Protein AF-A0A7K3ZZS7-F1 (afdb_monomer_lite)

Foldseek 3Di:
DVVCLVVVLVVVVVVLPWDWDWDAFPVRDIDTDTDDPDPVSVVVSVVVSLVVCVVVVCNVVDAWDWDWDDDPFIKIWIQGSVVRATFIWTDDPPRDTDVVVRVVVCVVCVVPGGHDPDCVPVDHDPRPPD

Secondary structure (DSSP, 8-state):
-HHHHHHHHHHHHHHH--EEEEEE-TT--EEEEEE-S-HHHHHHHHHHHHHHHHHTT-GGG--EEEEEEESSSEEEEEEETTTTEEEEE-EETTTEE-HHHHHHHHHHHTTTS-B---GGG-----S---

Sequence (130 aa):
VRREIEELLGMSMKETGTEYRLQKDEYNYLWVVLSDPDLDDLVNAIQMVAQILTEQGFGIQILAAVFRFRGEAVIYWIYNFKQGAYYPFVPQSGRQRDTAREFRLKALLQKEMPLEKDESRWYPMWGMPL

pLDDT: mean 90.47, std 6.85, range [56.97, 97.94]

Structure (mmCIF, N/CA/C/O backbone):
data_AF-A0A7K3ZZS7-F1
#
_entry.id   AF-A0A7K3ZZS7-F1
#
loop_
_atom_site.group_PDB
_atom_site.id
_atom_site.type_symbol
_atom_site.label_atom_id
_atom_site.label_alt_id
_atom_site.label_comp_id
_atom_site.label_asym_id
_atom_site.label_entity_id
_atom_site.label_seq_id
_atom_site.pdbx_PDB_ins_code
_atom_site.Cartn_x
_atom_site.Cartn_y
_atom_site.Cartn_z
_atom_site.occupancy
_atom_site.B_iso_or_equiv
_atom_site.auth_seq_id
_atom_site.auth_comp_id
_atom_site.auth_asym_id
_atom_site.auth_atom_id
_atom_site.pdbx_PDB_model_num
ATOM 1 N N . VAL A 1 1 ? -6.878 2.421 24.006 1.00 56.97 1 VAL A N 1
ATOM 2 C CA . VAL A 1 1 ? -6.148 2.584 22.728 1.00 56.97 1 VAL A CA 1
ATOM 3 C C . VAL A 1 1 ? -6.573 1.599 21.639 1.00 56.97 1 VAL A C 1
ATOM 5 O O . VAL A 1 1 ? -7.352 1.986 20.788 1.00 56.97 1 VAL A O 1
ATOM 8 N N . ARG A 1 2 ? -6.131 0.324 21.633 1.00 64.75 2 ARG A N 1
ATOM 9 C CA . ARG A 1 2 ? -6.440 -0.613 20.522 1.00 64.75 2 ARG A CA 1
ATOM 10 C C . ARG A 1 2 ? -7.943 -0.763 20.258 1.00 64.75 2 ARG A C 1
ATOM 12 O O . ARG A 1 2 ? -8.378 -0.586 19.134 1.00 64.75 2 ARG A O 1
ATOM 19 N N . ARG A 1 3 ? -8.719 -1.052 21.303 1.00 72.69 3 ARG A N 1
ATOM 20 C CA . ARG A 1 3 ? -10.170 -1.245 21.203 1.00 72.69 3 ARG A CA 1
ATOM 21 C C . ARG A 1 3 ? -10.907 0.018 20.733 1.00 72.69 3 ARG A C 1
ATOM 23 O O . ARG A 1 3 ? -11.849 -0.100 19.970 1.00 72.69 3 ARG A O 1
ATOM 30 N N . GLU A 1 4 ? -10.427 1.200 21.117 1.00 73.62 4 GLU A N 1
ATOM 31 C CA . GLU A 1 4 ? -11.002 2.486 20.691 1.00 73.62 4 GLU A CA 1
ATOM 32 C C . GLU A 1 4 ? -10.796 2.721 19.192 1.00 73.62 4 GLU A C 1
ATOM 34 O O . GLU A 1 4 ? -11.727 3.142 18.520 1.00 73.62 4 GLU A O 1
ATOM 39 N N . ILE A 1 5 ? -9.614 2.395 18.649 1.00 77.06 5 ILE A N 1
ATOM 40 C CA . ILE A 1 5 ? -9.360 2.482 17.201 1.00 77.06 5 ILE A CA 1
ATOM 41 C C . ILE A 1 5 ? -10.257 1.496 16.447 1.00 77.06 5 ILE A C 1
ATOM 43 O O . ILE A 1 5 ? -10.866 1.864 15.449 1.00 77.06 5 ILE A O 1
ATOM 47 N N . GLU A 1 6 ? -10.357 0.249 16.918 1.00 78.56 6 GLU A N 1
ATOM 48 C CA . GLU A 1 6 ? -11.192 -0.775 16.276 1.00 78.56 6 GLU A CA 1
ATOM 49 C C . GLU A 1 6 ? -12.687 -0.386 16.298 1.00 78.56 6 GLU A C 1
ATOM 51 O O . GLU A 1 6 ? -13.374 -0.539 15.288 1.00 78.56 6 GLU A O 1
ATOM 56 N N . GLU A 1 7 ? -13.184 0.159 17.415 1.00 80.50 7 GLU A N 1
ATOM 57 C CA . GLU A 1 7 ? -14.567 0.637 17.562 1.00 80.50 7 GLU A CA 1
ATOM 58 C C . GLU A 1 7 ? -14.841 1.875 16.697 1.00 80.50 7 GLU A C 1
ATOM 60 O O . GLU A 1 7 ? -15.839 1.912 15.978 1.00 80.50 7 GLU A O 1
ATOM 65 N N . LEU A 1 8 ? -13.933 2.853 16.698 1.00 80.44 8 LEU A N 1
ATOM 66 C CA . LEU A 1 8 ? -14.086 4.095 15.943 1.00 80.44 8 LEU A CA 1
ATOM 67 C C . LEU A 1 8 ? -14.030 3.854 14.428 1.00 80.44 8 LEU A C 1
ATOM 69 O O . LEU A 1 8 ? -14.881 4.353 13.685 1.00 80.44 8 LEU A O 1
ATOM 73 N N . LEU A 1 9 ? -13.078 3.038 13.965 1.00 81.56 9 LEU A N 1
ATOM 74 C CA . LEU A 1 9 ? -13.027 2.614 12.565 1.00 81.56 9 LEU A CA 1
ATOM 75 C C . LEU A 1 9 ? -14.269 1.800 12.201 1.00 81.56 9 LEU A C 1
ATOM 77 O O . LEU A 1 9 ? -14.832 1.990 11.130 1.00 81.56 9 LEU A O 1
ATOM 81 N N . GLY A 1 10 ? -14.737 0.932 13.101 1.00 79.69 10 GLY A N 1
ATOM 82 C CA . GLY A 1 10 ? -15.915 0.115 12.841 1.00 79.69 10 GLY A CA 1
ATOM 83 C C . GLY A 1 10 ? -17.224 0.893 12.739 1.00 79.69 10 GLY A C 1
ATOM 84 O O . GLY A 1 10 ? -18.119 0.475 12.007 1.00 79.69 10 GLY A O 1
ATOM 85 N N . MET A 1 11 ? -17.348 2.024 13.436 1.00 78.31 11 MET A N 1
ATOM 86 C CA . MET A 1 11 ? -18.471 2.945 13.244 1.00 78.31 11 MET A CA 1
ATOM 87 C C . MET A 1 11 ? -18.364 3.666 11.898 1.00 78.31 11 MET A C 1
ATOM 89 O O . MET A 1 11 ? -19.323 3.658 11.135 1.00 78.31 11 MET A O 1
ATOM 93 N N . SER A 1 12 ? -17.184 4.201 11.584 1.00 77.44 12 SER A N 1
ATOM 94 C CA . SER A 1 12 ? -16.957 5.023 10.386 1.00 77.44 12 SER A CA 1
ATOM 95 C C . SER A 1 12 ? -17.103 4.221 9.085 1.00 77.44 12 SER A C 1
ATOM 97 O O . SER A 1 12 ? -17.749 4.661 8.142 1.00 77.44 12 SER A O 1
ATOM 99 N N . MET A 1 13 ? -16.579 2.992 9.045 1.00 79.62 13 MET A N 1
ATOM 100 C CA . MET A 1 13 ? -16.632 2.139 7.849 1.00 79.62 13 MET A CA 1
ATOM 101 C C . MET A 1 13 ? -18.034 1.590 7.547 1.00 79.62 13 MET A C 1
ATOM 103 O O . MET A 1 13 ? -18.320 1.220 6.414 1.00 79.62 13 MET A O 1
ATOM 107 N N . LYS A 1 14 ? -18.943 1.541 8.532 1.00 76.44 14 LYS A N 1
ATOM 108 C CA . LYS A 1 14 ? -20.343 1.156 8.270 1.00 76.44 14 LYS A CA 1
ATOM 109 C C . LYS A 1 14 ? -21.086 2.187 7.426 1.00 76.44 14 LYS A C 1
ATOM 111 O O . LYS A 1 14 ? -22.072 1.831 6.788 1.00 76.44 14 LYS A O 1
ATOM 116 N N . GLU A 1 15 ? -20.637 3.437 7.439 1.00 73.50 15 GLU A N 1
ATOM 117 C CA . GLU A 1 15 ? -21.270 4.529 6.703 1.00 73.50 15 GLU A CA 1
ATOM 118 C C . GLU A 1 15 ? -20.806 4.587 5.242 1.00 73.50 15 GLU A C 1
ATOM 120 O O . GLU A 1 15 ? -21.544 5.087 4.398 1.00 73.50 15 GLU A O 1
ATOM 125 N N . THR A 1 16 ? -19.628 4.035 4.921 1.00 74.94 16 THR A N 1
ATOM 126 C CA . THR A 1 16 ? -19.066 4.073 3.560 1.00 74.94 16 THR A CA 1
ATOM 127 C C . THR A 1 16 ? -19.590 2.966 2.647 1.00 74.94 16 THR A C 1
ATOM 129 O O . THR A 1 16 ? -19.427 3.058 1.440 1.00 74.94 16 THR A O 1
ATOM 132 N N . GLY A 1 17 ? -20.195 1.905 3.191 1.00 81.50 17 GLY A N 1
ATOM 133 C CA . GLY A 1 17 ? -20.644 0.741 2.410 1.00 81.50 17 GLY A CA 1
ATOM 134 C C . GLY A 1 17 ? -19.522 -0.216 1.979 1.00 81.50 17 GLY A C 1
ATOM 135 O O . GLY A 1 17 ? -19.810 -1.348 1.596 1.00 81.50 17 GLY A O 1
ATOM 136 N N . THR A 1 18 ? -18.262 0.191 2.126 1.00 89.31 18 THR A N 1
ATOM 137 C CA . THR A 1 18 ? -17.072 -0.623 1.861 1.00 89.31 18 THR A CA 1
ATOM 138 C C . THR A 1 18 ? -16.880 -1.703 2.921 1.00 89.31 18 THR A C 1
ATOM 140 O O . THR A 1 18 ? -16.870 -1.434 4.128 1.00 89.31 18 THR A O 1
ATOM 143 N N . GLU A 1 19 ? -16.651 -2.943 2.487 1.00 91.12 19 GLU A N 1
ATOM 144 C CA . GLU A 1 19 ? -16.340 -4.029 3.412 1.00 91.12 19 GLU A CA 1
ATOM 145 C C . GLU A 1 19 ? -14.962 -3.819 4.042 1.00 91.12 19 GLU A C 1
ATOM 147 O O . GLU A 1 19 ? -13.989 -3.467 3.371 1.00 91.12 19 GLU A O 1
ATOM 152 N N . TYR A 1 20 ? -14.853 -4.091 5.343 1.00 91.69 20 TYR A N 1
ATOM 153 C CA . TYR A 1 20 ? -13.588 -3.970 6.054 1.00 91.69 20 TYR A CA 1
ATOM 154 C C . TYR A 1 20 ? -13.339 -5.135 7.004 1.00 91.69 20 TYR A C 1
ATOM 156 O O . TYR A 1 20 ? -14.252 -5.750 7.561 1.00 91.69 20 TYR A O 1
ATOM 164 N N . ARG A 1 21 ? -12.057 -5.414 7.233 1.00 91.12 21 ARG A N 1
ATOM 165 C CA . ARG A 1 21 ? -11.597 -6.317 8.286 1.00 91.12 21 ARG A CA 1
ATOM 166 C C . ARG A 1 21 ? -10.310 -5.805 8.911 1.00 91.12 21 ARG A C 1
ATOM 168 O O . ARG A 1 21 ? -9.486 -5.173 8.257 1.00 91.12 21 ARG A O 1
ATOM 175 N N . LEU A 1 22 ? -10.130 -6.132 10.184 1.00 90.62 22 LEU A N 1
ATOM 176 C CA . LEU A 1 22 ? -8.926 -5.806 10.935 1.00 90.62 22 LEU A CA 1
ATOM 177 C C . LEU A 1 22 ? -8.091 -7.068 11.112 1.00 90.62 22 LEU A C 1
ATOM 179 O O . LEU A 1 22 ? -8.594 -8.096 11.566 1.00 90.62 22 LEU A O 1
ATOM 183 N N . GLN A 1 23 ? -6.817 -6.999 10.741 1.00 90.69 23 GLN A N 1
ATOM 184 C CA . GLN A 1 23 ? -5.911 -8.141 10.812 1.00 90.69 23 GLN A CA 1
ATO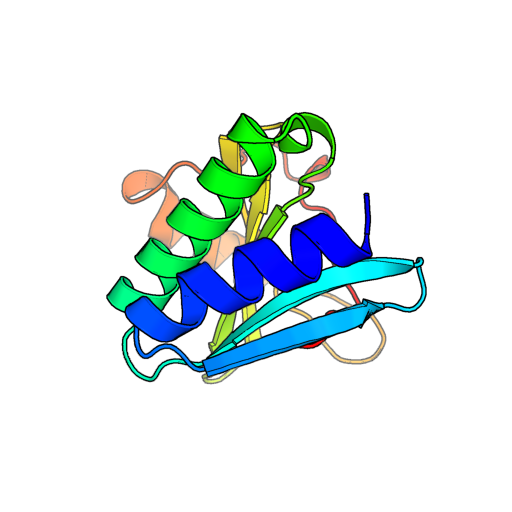M 185 C C . GLN A 1 23 ? -4.524 -7.705 11.263 1.00 90.69 23 GLN A C 1
ATOM 187 O O . GLN A 1 23 ? -4.051 -6.639 10.894 1.00 90.69 23 GLN A O 1
ATOM 192 N N . LYS A 1 24 ? -3.860 -8.543 12.060 1.00 90.19 24 LYS A N 1
ATOM 193 C CA . LYS A 1 24 ? -2.441 -8.366 12.363 1.00 90.19 24 LYS A CA 1
ATOM 194 C C . LYS A 1 24 ? -1.582 -9.218 11.445 1.00 90.19 24 LYS A C 1
ATOM 196 O O . LYS A 1 24 ? -1.974 -10.338 11.116 1.00 90.19 24 LYS A O 1
ATOM 201 N N . ASP A 1 25 ? -0.427 -8.692 11.069 1.00 90.38 25 ASP A N 1
ATOM 202 C CA . ASP A 1 25 ? 0.606 -9.467 10.386 1.00 90.38 25 ASP A CA 1
ATOM 203 C C . ASP A 1 25 ? 1.565 -10.158 11.372 1.00 90.38 25 ASP A C 1
ATOM 205 O O . ASP A 1 25 ? 1.427 -10.061 12.597 1.00 90.38 25 ASP A O 1
ATOM 209 N N . GLU A 1 26 ? 2.554 -10.864 10.820 1.00 88.69 26 GLU A N 1
ATOM 210 C CA . GLU A 1 26 ? 3.610 -11.556 11.569 1.00 88.69 26 GLU A CA 1
ATOM 211 C C . GLU A 1 26 ? 4.499 -10.614 12.405 1.00 88.69 26 GLU A C 1
ATOM 213 O O . GLU A 1 26 ? 5.157 -11.056 13.347 1.00 88.69 26 GLU A O 1
ATOM 218 N N . TYR A 1 27 ? 4.475 -9.310 12.114 1.00 87.94 27 TYR A N 1
ATOM 219 C CA . TYR A 1 27 ? 5.237 -8.266 12.798 1.00 87.94 27 TYR A CA 1
ATOM 220 C C . TYR A 1 27 ? 4.384 -7.448 13.786 1.00 87.94 27 TYR A C 1
ATOM 222 O O . TYR A 1 27 ? 4.868 -6.470 14.353 1.00 87.94 27 TYR A O 1
ATOM 230 N N . ASN A 1 28 ? 3.140 -7.870 14.052 1.00 87.00 28 ASN A N 1
ATOM 231 C CA . ASN A 1 28 ? 2.161 -7.196 14.914 1.00 87.00 28 ASN A CA 1
ATOM 232 C C . ASN A 1 28 ? 1.664 -5.825 14.423 1.00 87.00 28 ASN A C 1
ATOM 234 O O . ASN A 1 28 ? 1.003 -5.123 15.201 1.00 87.00 28 ASN A O 1
ATOM 238 N N . TYR A 1 29 ? 1.887 -5.459 13.159 1.00 88.12 29 TYR A N 1
ATOM 239 C CA . TYR A 1 29 ? 1.222 -4.289 12.587 1.00 88.12 29 TYR A CA 1
ATOM 240 C C . TYR A 1 29 ? -0.263 -4.573 12.395 1.00 88.12 29 TYR A C 1
ATOM 242 O O . TYR A 1 29 ? -0.654 -5.670 11.997 1.00 88.12 29 TYR A O 1
ATOM 250 N N . LEU A 1 30 ? -1.098 -3.581 12.708 1.00 89.38 30 LEU A N 1
ATOM 251 C CA . LEU A 1 30 ? -2.534 -3.645 12.470 1.00 89.38 30 LEU A CA 1
ATOM 252 C C . LEU A 1 30 ? -2.835 -3.157 11.054 1.00 89.38 30 LEU A C 1
ATOM 254 O O . LEU A 1 30 ? -2.514 -2.025 10.702 1.00 89.38 30 LEU A O 1
ATOM 258 N N . TRP A 1 31 ? -3.497 -4.005 10.282 1.00 92.50 31 TRP A N 1
ATOM 259 C CA . TRP A 1 31 ? -3.970 -3.726 8.938 1.00 92.50 31 TRP A CA 1
ATOM 260 C C . TRP A 1 31 ? -5.475 -3.500 8.959 1.00 92.50 31 TRP A C 1
ATOM 262 O O . TRP A 1 31 ? -6.230 -4.332 9.472 1.00 92.50 31 TRP A O 1
ATOM 272 N N . VAL A 1 32 ? -5.894 -2.386 8.364 1.00 92.69 32 VAL A N 1
ATOM 273 C CA . VAL A 1 32 ? -7.281 -2.139 7.973 1.00 92.69 32 VAL A CA 1
ATOM 274 C C . VAL A 1 32 ? -7.394 -2.565 6.515 1.00 92.69 32 VAL A C 1
ATOM 276 O O . VAL A 1 32 ? -6.897 -1.882 5.624 1.00 92.69 32 VAL A O 1
ATOM 279 N N . VAL A 1 33 ? -7.959 -3.746 6.282 1.00 93.94 33 VAL A N 1
ATOM 280 C CA . VAL A 1 33 ? -8.095 -4.318 4.941 1.00 93.94 33 VAL A CA 1
ATOM 281 C C . VAL A 1 33 ? -9.482 -3.987 4.425 1.00 93.94 33 VAL A C 1
ATOM 283 O O . VAL A 1 33 ? -10.470 -4.380 5.045 1.00 93.94 33 VAL A O 1
ATOM 286 N N . LEU A 1 34 ? -9.528 -3.265 3.309 1.00 93.50 34 LEU A N 1
ATOM 287 C CA . LEU A 1 34 ? -10.749 -2.786 2.673 1.00 93.50 34 LEU A CA 1
ATOM 288 C C . LEU A 1 34 ? -11.018 -3.558 1.382 1.00 93.50 34 LEU A C 1
ATOM 290 O O . LEU A 1 34 ? -10.079 -3.924 0.671 1.00 93.50 34 LEU A O 1
ATOM 294 N N . SER A 1 35 ? -12.290 -3.808 1.092 1.00 93.19 35 SER A N 1
ATOM 295 C CA . SER A 1 35 ? -12.739 -4.487 -0.118 1.00 93.19 35 SER A CA 1
ATOM 296 C C . SER A 1 35 ? -13.964 -3.779 -0.679 1.00 93.19 35 SER A C 1
ATOM 298 O O . SER A 1 35 ? -15.004 -3.717 -0.030 1.00 93.19 35 SER A O 1
ATOM 300 N N . ASP A 1 36 ? -13.823 -3.280 -1.899 1.00 93.06 36 ASP A N 1
ATOM 301 C CA . ASP A 1 36 ? -14.866 -2.608 -2.660 1.00 93.06 36 ASP A CA 1
ATOM 302 C C . ASP A 1 36 ? -14.623 -2.879 -4.155 1.00 93.06 36 ASP A C 1
ATOM 304 O O . ASP A 1 36 ? -13.454 -2.946 -4.567 1.00 93.06 36 ASP A O 1
ATOM 308 N N . PRO A 1 37 ? -15.665 -3.099 -4.976 1.00 91.75 37 PRO A N 1
ATOM 309 C CA . PRO A 1 37 ? -15.514 -3.109 -6.428 1.00 91.75 37 PRO A CA 1
ATOM 310 C C . PRO A 1 37 ? -15.104 -1.748 -7.011 1.00 91.75 37 PRO A C 1
ATOM 312 O O . PRO A 1 37 ? -14.505 -1.742 -8.091 1.00 91.75 37 PRO A O 1
ATOM 315 N N . ASP A 1 38 ? -15.413 -0.631 -6.344 1.00 92.81 38 ASP A N 1
ATOM 316 C CA . ASP A 1 38 ? -15.073 0.712 -6.812 1.00 92.81 38 ASP A CA 1
ATOM 317 C C . ASP A 1 38 ? -13.732 1.192 -6.222 1.00 92.81 38 ASP A C 1
ATOM 319 O O . ASP A 1 38 ? -13.492 1.178 -5.012 1.00 92.81 38 ASP A O 1
ATOM 323 N N . LEU A 1 39 ? -12.814 1.610 -7.099 1.00 91.25 39 LEU A N 1
ATOM 324 C CA . LEU A 1 39 ? -11.506 2.112 -6.684 1.00 91.25 39 LEU A CA 1
ATOM 325 C C . LEU A 1 39 ? -11.619 3.464 -5.975 1.00 91.25 39 LEU A C 1
ATOM 327 O O . LEU A 1 39 ? -10.856 3.708 -5.038 1.00 91.25 39 LEU A O 1
ATOM 331 N N . ASP A 1 40 ? -12.531 4.329 -6.412 1.00 92.31 40 ASP A N 1
ATOM 332 C CA . ASP A 1 40 ? -12.699 5.657 -5.832 1.00 92.31 40 ASP A CA 1
ATOM 333 C C . ASP A 1 40 ? -13.205 5.535 -4.389 1.00 92.31 40 ASP A C 1
ATOM 335 O O . ASP A 1 40 ? -12.688 6.211 -3.495 1.00 92.31 40 ASP A O 1
ATOM 339 N N . ASP A 1 41 ? -14.111 4.590 -4.125 1.00 92.38 41 ASP A N 1
ATOM 340 C CA . ASP A 1 41 ? -14.573 4.282 -2.769 1.00 92.38 41 ASP A CA 1
ATOM 341 C C . ASP A 1 41 ? -13.439 3.732 -1.891 1.00 92.38 41 ASP A C 1
ATOM 343 O O . ASP A 1 41 ? -13.263 4.189 -0.757 1.00 92.38 41 ASP A O 1
ATOM 347 N N . LEU A 1 42 ? -12.575 2.850 -2.417 1.00 93.06 42 LEU A N 1
ATOM 348 C CA . LEU A 1 42 ? -11.381 2.388 -1.690 1.00 93.06 42 LEU A CA 1
ATOM 349 C C . LEU A 1 42 ? -10.415 3.529 -1.355 1.00 93.06 42 LEU A C 1
ATOM 351 O O . LEU A 1 42 ? -9.891 3.585 -0.239 1.00 93.06 42 LEU A O 1
ATOM 355 N N . VAL A 1 43 ? -10.149 4.426 -2.308 1.00 92.81 43 VAL A N 1
ATOM 356 C CA . VAL A 1 43 ? -9.257 5.578 -2.107 1.00 92.81 43 VAL A CA 1
ATOM 357 C C . VAL A 1 43 ? -9.834 6.511 -1.042 1.00 92.81 43 VAL A C 1
ATOM 359 O O . VAL A 1 43 ? -9.117 6.893 -0.112 1.00 92.81 43 VAL A O 1
ATOM 362 N N . ASN A 1 44 ? -11.128 6.821 -1.130 1.00 91.94 44 ASN A N 1
ATOM 363 C CA . ASN A 1 44 ? -11.828 7.663 -0.163 1.00 91.94 44 ASN A CA 1
ATOM 364 C C . ASN A 1 44 ? -11.829 7.039 1.236 1.00 91.94 44 ASN A C 1
ATOM 366 O O . ASN A 1 44 ? -11.515 7.717 2.218 1.00 91.94 44 ASN A O 1
ATOM 370 N N . ALA A 1 45 ? -12.110 5.740 1.338 1.00 92.19 45 ALA A N 1
ATOM 371 C CA . ALA A 1 45 ? -12.115 5.031 2.607 1.00 92.19 45 ALA A CA 1
ATOM 372 C C . ALA A 1 45 ? -10.714 4.974 3.242 1.00 92.19 45 ALA A C 1
ATOM 374 O O . ALA A 1 45 ? -10.569 5.240 4.434 1.00 92.19 45 ALA A O 1
ATOM 375 N N . ILE A 1 46 ? -9.657 4.717 2.462 1.00 93.00 46 ILE A N 1
ATOM 376 C CA . ILE A 1 46 ? -8.269 4.772 2.955 1.00 93.00 46 ILE A CA 1
ATOM 377 C C . ILE A 1 46 ? -7.926 6.169 3.476 1.00 93.00 46 ILE A C 1
ATOM 379 O O . ILE A 1 46 ? -7.345 6.291 4.558 1.00 93.00 46 ILE A O 1
ATOM 383 N N . GLN A 1 47 ? -8.286 7.219 2.732 1.00 91.81 47 GLN A N 1
ATOM 384 C CA . GLN A 1 47 ? -8.030 8.599 3.138 1.00 91.81 47 GLN A CA 1
ATOM 385 C C . GLN A 1 47 ? -8.767 8.946 4.439 1.00 91.81 47 GLN A C 1
ATOM 387 O O . GLN A 1 47 ? -8.167 9.531 5.342 1.00 91.81 47 GLN A O 1
ATOM 392 N N . MET A 1 48 ? -10.031 8.535 4.567 1.00 91.31 48 MET A N 1
ATOM 393 C CA . MET A 1 48 ? -10.828 8.712 5.782 1.00 91.31 48 MET A CA 1
ATOM 394 C C . MET A 1 48 ? -10.190 8.000 6.980 1.00 91.31 48 MET A C 1
ATOM 396 O O . MET A 1 48 ? -9.983 8.617 8.024 1.00 91.31 48 MET A O 1
ATOM 400 N N . VAL A 1 49 ? -9.820 6.724 6.828 1.00 91.25 49 VAL A N 1
ATOM 401 C CA . VAL A 1 49 ? -9.149 5.941 7.878 1.00 91.25 49 VAL A CA 1
ATOM 402 C C . VAL A 1 49 ? -7.841 6.614 8.3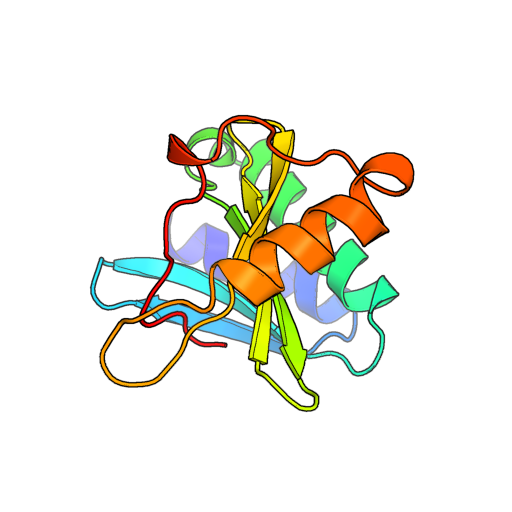03 1.00 91.25 49 VAL A C 1
ATOM 404 O O . VAL A 1 49 ? -7.574 6.755 9.498 1.00 91.25 49 VAL A O 1
ATOM 407 N N . ALA A 1 50 ? -7.031 7.069 7.346 1.00 91.56 50 ALA A N 1
ATOM 408 C CA . ALA A 1 50 ? -5.778 7.758 7.631 1.00 91.56 50 ALA A CA 1
ATOM 409 C C . ALA A 1 50 ? -5.992 9.090 8.369 1.00 91.56 50 ALA A C 1
ATOM 411 O O . ALA A 1 50 ? -5.258 9.394 9.315 1.00 91.56 50 ALA A O 1
ATOM 412 N N . GLN A 1 51 ? -7.003 9.868 7.974 1.00 90.94 51 GLN A N 1
ATOM 413 C CA . GLN A 1 51 ? -7.367 11.119 8.636 1.00 90.94 51 GLN A CA 1
ATOM 414 C C . GLN A 1 51 ? -7.814 10.873 10.077 1.00 90.94 51 GLN A C 1
ATOM 416 O O . GLN A 1 51 ? -7.257 11.467 10.996 1.00 90.94 51 GLN A O 1
ATOM 421 N N . ILE A 1 52 ? -8.736 9.934 10.278 1.00 89.19 52 ILE A N 1
ATOM 422 C CA . ILE A 1 52 ? -9.211 9.502 11.593 1.00 89.19 52 ILE A CA 1
ATOM 423 C C . ILE A 1 52 ? -8.041 9.122 12.505 1.00 89.19 52 ILE A C 1
ATOM 425 O O . ILE A 1 52 ? -7.920 9.614 13.627 1.00 89.19 52 ILE A O 1
ATOM 429 N N . LEU A 1 53 ? -7.148 8.253 12.026 1.00 88.81 53 LEU A N 1
ATOM 430 C CA . LEU A 1 53 ? -5.993 7.812 12.805 1.00 88.81 53 LEU A CA 1
ATOM 431 C C . LEU A 1 53 ? -5.082 8.994 13.147 1.00 88.81 53 LEU A C 1
ATOM 433 O O . LEU A 1 53 ? -4.552 9.067 14.255 1.00 88.81 53 LEU A O 1
ATOM 437 N N . THR A 1 54 ? -4.925 9.939 12.224 1.00 90.00 54 THR A N 1
ATOM 438 C CA . THR A 1 54 ? -4.137 11.154 12.441 1.00 90.00 54 THR A CA 1
ATOM 439 C C . THR A 1 54 ? -4.757 12.055 13.506 1.00 90.00 54 THR A C 1
ATOM 441 O O . THR A 1 54 ? -4.051 12.460 14.428 1.00 90.00 54 THR A O 1
ATOM 444 N N . GLU A 1 55 ? -6.064 12.310 13.434 1.00 89.56 55 GLU A N 1
ATOM 445 C CA . GLU A 1 55 ? -6.819 13.119 14.401 1.00 89.56 55 GLU A CA 1
ATOM 446 C C . GLU A 1 55 ? -6.790 12.517 15.812 1.00 89.56 55 GLU A C 1
ATOM 448 O O . GLU A 1 55 ? -6.722 13.245 16.800 1.00 89.56 55 GLU A O 1
ATOM 453 N N . GLN A 1 56 ? -6.748 11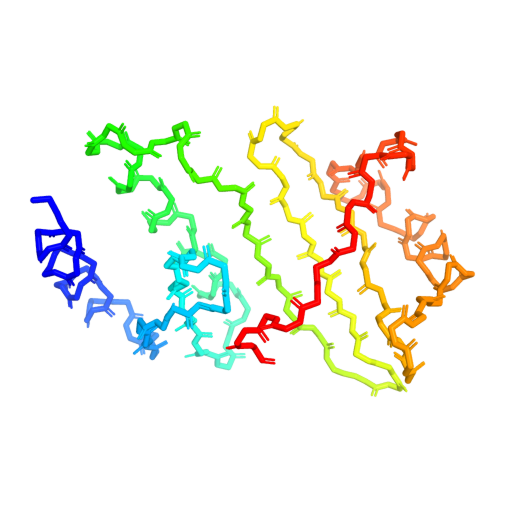.187 15.915 1.00 88.06 56 GLN A N 1
ATOM 454 C CA . GLN A 1 56 ? -6.599 10.467 17.183 1.00 88.06 56 GLN A CA 1
ATOM 455 C C . GLN A 1 56 ? -5.139 10.385 17.682 1.00 88.06 56 GLN A C 1
ATOM 457 O O . GLN A 1 56 ? -4.858 9.730 18.685 1.00 88.06 56 GLN A O 1
ATOM 462 N N . GLY A 1 57 ? -4.188 11.037 17.002 1.00 88.25 57 GLY A N 1
ATOM 463 C CA . GLY A 1 57 ? -2.779 11.103 17.407 1.00 88.25 57 GLY A CA 1
ATOM 464 C C . GLY A 1 57 ? -1.905 9.936 16.927 1.00 88.25 57 GLY A C 1
ATOM 465 O O . GLY A 1 57 ? -0.738 9.843 17.310 1.00 88.25 57 GLY A O 1
ATOM 466 N N . PHE A 1 58 ? -2.421 9.062 16.059 1.00 86.31 58 PHE A N 1
ATOM 467 C CA . PHE A 1 58 ? -1.690 7.923 15.486 1.00 86.31 58 PHE A CA 1
ATOM 468 C C . PHE A 1 58 ? -1.023 8.230 14.144 1.00 86.31 58 PHE A C 1
ATOM 470 O O . PHE A 1 58 ? -0.389 7.340 13.586 1.00 86.31 58 PHE A O 1
ATOM 477 N N . GLY A 1 59 ? -1.097 9.463 13.632 1.00 83.38 59 GLY A N 1
ATOM 478 C CA . GLY A 1 59 ? -0.583 9.819 12.298 1.00 83.38 59 GLY A CA 1
ATOM 479 C C . GLY A 1 59 ? 0.875 9.401 12.056 1.00 83.38 59 GLY A C 1
ATOM 480 O O . GLY A 1 59 ? 1.201 8.846 11.013 1.00 83.38 59 GLY A O 1
ATOM 481 N N . ILE A 1 60 ? 1.746 9.554 13.061 1.00 85.06 60 ILE A N 1
ATOM 482 C CA . ILE A 1 60 ? 3.164 9.149 12.979 1.00 85.06 60 ILE A CA 1
ATOM 483 C C . ILE A 1 60 ? 3.383 7.624 12.952 1.00 85.06 60 ILE A C 1
ATOM 485 O O . ILE A 1 60 ? 4.477 7.165 12.620 1.00 85.06 60 ILE A O 1
ATOM 489 N N . GLN A 1 61 ? 2.374 6.847 13.355 1.00 86.75 61 GLN A N 1
ATOM 490 C CA . GLN A 1 61 ? 2.401 5.383 13.419 1.00 86.75 61 GLN A CA 1
ATOM 491 C C . GLN A 1 61 ? 1.840 4.750 12.140 1.00 86.75 61 GLN A C 1
ATOM 493 O O . GLN A 1 61 ? 2.031 3.553 11.923 1.00 86.75 61 GLN A O 1
ATOM 498 N N . ILE A 1 62 ? 1.187 5.538 11.280 1.00 91.19 62 ILE A N 1
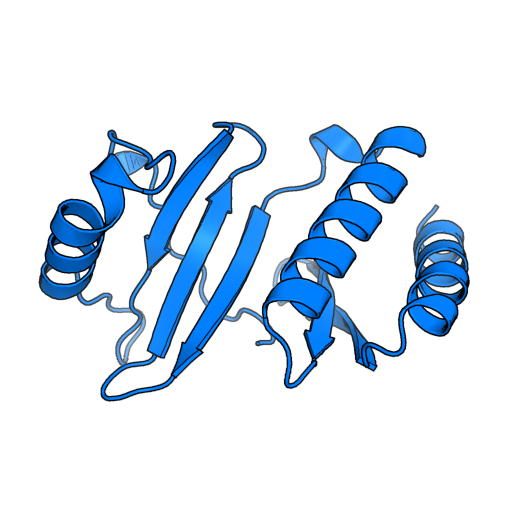ATOM 499 C CA . ILE A 1 62 ? 0.726 5.078 9.972 1.00 91.19 62 ILE A CA 1
ATOM 500 C C . ILE A 1 62 ? 1.954 4.905 9.078 1.00 91.19 62 ILE A C 1
ATOM 502 O O . ILE A 1 62 ? 2.671 5.858 8.775 1.00 91.19 62 ILE A O 1
ATOM 506 N N . LEU A 1 63 ? 2.221 3.665 8.675 1.00 91.75 63 LEU A N 1
ATOM 507 C CA . LEU A 1 63 ? 3.378 3.357 7.838 1.00 91.75 63 LEU A CA 1
ATOM 508 C C . LEU A 1 63 ? 3.090 3.607 6.362 1.00 91.75 63 LEU A C 1
ATOM 510 O O . LEU A 1 63 ? 3.835 4.322 5.689 1.00 91.75 63 LEU A O 1
ATOM 514 N N . ALA A 1 64 ? 2.023 2.989 5.863 1.00 94.94 64 ALA A N 1
ATOM 515 C CA . ALA A 1 64 ? 1.705 2.987 4.451 1.00 94.94 64 ALA A CA 1
ATOM 516 C C . ALA A 1 64 ? 0.219 2.732 4.194 1.00 94.94 64 ALA A C 1
ATOM 518 O O . ALA A 1 64 ? -0.462 2.114 5.010 1.00 94.94 64 ALA A O 1
ATOM 519 N N . ALA A 1 65 ? -0.241 3.161 3.021 1.00 95.94 65 ALA A N 1
ATOM 520 C CA . ALA A 1 65 ? -1.444 2.639 2.386 1.00 95.94 65 ALA A CA 1
ATOM 521 C C . ALA A 1 65 ? -1.034 1.793 1.178 1.00 95.94 65 ALA A C 1
ATOM 523 O O . ALA A 1 65 ? -0.067 2.123 0.488 1.00 95.94 65 ALA A O 1
ATOM 524 N N . VAL A 1 66 ? -1.740 0.690 0.935 1.00 96.88 66 VAL A N 1
ATOM 525 C CA . VAL A 1 66 ? -1.372 -0.278 -0.102 1.00 96.88 66 VAL A CA 1
ATOM 526 C C . VAL A 1 66 ? -2.578 -0.590 -0.974 1.00 96.88 66 VAL A C 1
ATOM 528 O O . VAL A 1 66 ? -3.596 -1.067 -0.484 1.00 96.88 66 VAL A O 1
ATOM 531 N N . PHE A 1 67 ? -2.421 -0.388 -2.278 1.00 95.75 67 PHE A N 1
ATOM 532 C CA . PHE A 1 67 ? -3.431 -0.682 -3.289 1.00 95.75 67 PHE A CA 1
ATOM 533 C C . PHE A 1 67 ? -2.983 -1.884 -4.114 1.00 95.75 67 PHE A C 1
ATOM 535 O O . PHE A 1 67 ? -1.915 -1.846 -4.730 1.00 95.75 67 PHE A O 1
ATOM 542 N N . ARG A 1 68 ? -3.777 -2.961 -4.129 1.00 95.94 68 ARG A N 1
ATOM 543 C CA . ARG A 1 68 ? -3.458 -4.171 -4.897 1.00 95.94 68 ARG A CA 1
ATOM 544 C C . ARG A 1 68 ? -4.221 -4.204 -6.215 1.00 95.94 68 ARG A C 1
ATOM 546 O O . ARG A 1 68 ? -5.443 -4.280 -6.224 1.00 95.94 68 ARG A O 1
ATOM 553 N N . PHE A 1 69 ? -3.480 -4.326 -7.305 1.00 94.25 69 PHE A N 1
ATOM 554 C CA . PHE A 1 69 ? -3.997 -4.581 -8.643 1.00 94.25 69 PHE A CA 1
ATOM 555 C C . PHE A 1 69 ? -3.634 -6.002 -9.080 1.00 94.25 69 PHE A C 1
ATOM 557 O O . PHE A 1 69 ? -2.541 -6.502 -8.800 1.00 94.25 69 PHE A O 1
ATOM 564 N N . ARG A 1 70 ? -4.565 -6.670 -9.764 1.00 91.31 70 ARG A N 1
ATOM 565 C CA . ARG A 1 70 ? -4.369 -8.012 -10.327 1.00 91.31 70 ARG A CA 1
ATOM 566 C C . ARG A 1 70 ? -4.546 -7.957 -11.843 1.00 91.31 70 ARG A C 1
ATOM 568 O O . ARG A 1 70 ? -5.516 -7.389 -12.328 1.00 91.31 70 ARG A O 1
ATOM 575 N N . GLY A 1 71 ? -3.622 -8.576 -12.567 1.00 90.56 71 GLY A N 1
ATOM 576 C CA . GLY A 1 71 ? -3.668 -8.762 -14.017 1.00 90.56 71 GLY A CA 1
ATOM 577 C C . GLY A 1 71 ? -2.737 -9.905 -14.406 1.00 90.56 71 GLY A C 1
ATOM 578 O O . GLY A 1 71 ? -2.728 -10.939 -13.743 1.00 90.56 71 GLY A O 1
ATOM 579 N N . GLU A 1 72 ? -1.882 -9.699 -15.410 1.00 90.81 72 GLU A N 1
ATOM 580 C CA . GLU A 1 72 ? -0.790 -10.639 -15.733 1.00 90.81 72 GLU A CA 1
ATOM 581 C C . GLU A 1 72 ? 0.191 -10.853 -14.566 1.00 90.81 72 GLU A C 1
ATOM 583 O O . GLU A 1 72 ? 0.863 -11.879 -14.485 1.00 90.81 72 GLU A O 1
ATOM 588 N N . ALA A 1 73 ? 0.287 -9.872 -13.667 1.00 92.81 73 ALA A N 1
ATOM 589 C CA . ALA A 1 73 ? 1.039 -9.939 -12.423 1.00 92.81 73 ALA A CA 1
ATOM 590 C C . ALA A 1 73 ? 0.242 -9.266 -11.297 1.00 92.81 73 ALA A C 1
ATOM 592 O O . ALA A 1 73 ? -0.649 -8.449 -11.552 1.00 92.81 73 ALA A O 1
ATOM 593 N N . VAL A 1 74 ? 0.578 -9.590 -10.047 1.00 95.25 74 VAL A N 1
ATOM 594 C CA . VAL A 1 74 ? 0.096 -8.836 -8.884 1.00 95.25 74 VAL A CA 1
ATOM 595 C C . VAL A 1 74 ? 0.986 -7.612 -8.710 1.00 95.25 74 VAL A C 1
ATOM 597 O O . VAL A 1 74 ? 2.206 -7.738 -8.621 1.00 95.25 74 VAL A O 1
ATOM 600 N N . ILE A 1 75 ? 0.375 -6.434 -8.671 1.00 96.94 75 ILE A N 1
ATOM 601 C CA . ILE A 1 75 ? 1.063 -5.154 -8.513 1.00 96.94 75 ILE A CA 1
ATOM 602 C C . ILE A 1 75 ? 0.525 -4.492 -7.253 1.00 96.94 75 ILE A C 1
ATOM 604 O O . ILE A 1 75 ? -0.687 -4.396 -7.065 1.00 96.94 75 ILE A O 1
ATOM 608 N N . TYR A 1 76 ? 1.426 -4.006 -6.413 1.00 97.44 76 TYR A N 1
ATOM 609 C CA . TYR A 1 76 ? 1.087 -3.179 -5.270 1.00 97.44 76 TYR A CA 1
ATOM 610 C C . TYR A 1 76 ? 1.580 -1.759 -5.511 1.00 97.44 76 TYR A C 1
ATOM 612 O O . TYR A 1 76 ? 2.755 -1.549 -5.811 1.00 97.44 76 TYR A O 1
ATOM 620 N N . TRP A 1 77 ? 0.690 -0.787 -5.356 1.00 97.00 77 TRP A N 1
ATOM 621 C CA . TRP A 1 77 ? 1.064 0.613 -5.210 1.00 97.00 77 TRP A CA 1
ATOM 622 C C . TRP A 1 77 ? 1.073 0.956 -3.736 1.00 97.00 77 TRP A C 1
ATOM 624 O O . TRP A 1 77 ? 0.055 0.839 -3.056 1.00 97.00 77 TRP A O 1
ATOM 634 N N . ILE A 1 78 ? 2.244 1.338 -3.241 1.00 97.31 78 ILE A N 1
ATOM 635 C CA . ILE A 1 78 ? 2.456 1.613 -1.829 1.00 97.31 78 ILE A CA 1
ATOM 636 C C . ILE A 1 78 ? 2.656 3.109 -1.663 1.00 97.31 78 ILE A C 1
ATOM 638 O O . ILE A 1 78 ? 3.634 3.657 -2.166 1.00 97.31 78 ILE A O 1
ATOM 642 N N . TYR A 1 79 ? 1.759 3.750 -0.925 1.00 96.50 79 TYR A N 1
ATOM 643 C CA . TYR A 1 79 ? 1.921 5.122 -0.472 1.00 96.50 79 TYR A CA 1
ATOM 644 C C . TYR A 1 79 ? 2.650 5.146 0.867 1.00 96.50 79 TYR A C 1
ATOM 646 O O . TYR A 1 79 ? 2.173 4.562 1.839 1.00 96.50 79 TYR A O 1
ATOM 654 N N . ASN A 1 80 ? 3.792 5.826 0.939 1.00 94.75 80 ASN A N 1
ATOM 655 C CA . ASN A 1 80 ? 4.539 6.002 2.180 1.00 94.75 80 ASN A CA 1
ATOM 656 C C . ASN A 1 80 ? 4.173 7.340 2.833 1.00 94.75 80 ASN A C 1
ATOM 658 O O . ASN A 1 80 ? 4.525 8.396 2.307 1.00 94.75 80 ASN A O 1
ATOM 662 N N . PHE A 1 81 ? 3.545 7.305 4.012 1.00 92.06 81 PHE A N 1
ATOM 663 C CA . PHE A 1 81 ? 3.111 8.522 4.710 1.00 92.06 81 PHE A CA 1
ATOM 664 C C . PHE A 1 81 ? 4.272 9.419 5.158 1.00 92.06 81 PHE A C 1
ATOM 666 O O . PHE A 1 81 ? 4.106 10.633 5.229 1.00 92.06 81 PHE A O 1
ATOM 673 N N . LYS A 1 82 ? 5.463 8.860 5.418 1.00 90.19 82 LYS A N 1
ATOM 674 C CA . LYS A 1 82 ? 6.642 9.656 5.803 1.00 90.19 82 LYS A CA 1
ATOM 675 C C . LYS A 1 82 ? 7.243 10.423 4.630 1.00 90.19 82 LYS A C 1
ATOM 677 O O . LYS A 1 82 ? 7.772 11.507 4.841 1.00 90.19 82 LYS A O 1
ATOM 682 N N . GLN A 1 83 ? 7.209 9.848 3.427 1.00 92.06 83 GLN A N 1
ATOM 683 C CA . GLN A 1 83 ? 7.768 10.480 2.223 1.00 92.06 83 GLN A CA 1
ATOM 684 C C . GLN A 1 83 ? 6.721 11.236 1.399 1.00 92.06 83 GLN A C 1
ATOM 686 O O . GLN A 1 83 ? 7.088 12.035 0.543 1.00 92.06 83 GLN A O 1
ATOM 691 N N . GLY A 1 84 ? 5.429 10.989 1.636 1.00 93.69 84 GLY A N 1
ATOM 692 C CA . GLY A 1 84 ? 4.342 11.585 0.861 1.00 93.69 84 GLY A CA 1
ATOM 693 C C . GLY A 1 84 ? 4.355 11.162 -0.610 1.00 93.69 84 GLY A C 1
ATOM 694 O O . GLY A 1 84 ? 3.989 11.946 -1.482 1.00 93.6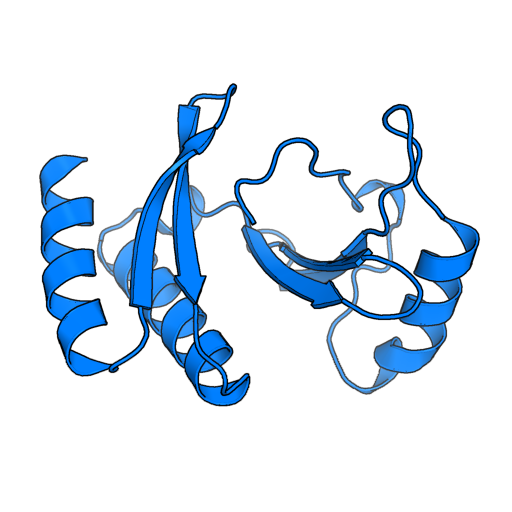9 84 GLY A O 1
ATOM 695 N N . ALA A 1 85 ? 4.833 9.950 -0.901 1.00 96.50 85 ALA A N 1
ATOM 696 C CA . ALA A 1 85 ? 5.050 9.474 -2.262 1.00 96.50 85 ALA A CA 1
ATOM 697 C C . ALA A 1 85 ? 4.721 7.985 -2.418 1.00 96.50 85 ALA A C 1
ATOM 699 O O . ALA A 1 85 ? 4.802 7.200 -1.467 1.00 96.50 85 ALA A O 1
ATOM 700 N N . TYR A 1 86 ? 4.372 7.611 -3.647 1.00 97.19 86 TYR A N 1
ATOM 701 C CA . TYR A 1 86 ? 4.069 6.246 -4.052 1.00 97.19 86 TYR A CA 1
ATOM 702 C C . TYR A 1 86 ? 5.301 5.531 -4.605 1.00 97.19 86 TYR A C 1
ATOM 704 O O . TYR A 1 86 ? 6.164 6.137 -5.240 1.00 97.19 86 TYR A O 1
ATOM 712 N N . TYR A 1 87 ? 5.345 4.214 -4.459 1.00 97.62 87 TYR A N 1
ATOM 713 C CA . TYR A 1 87 ? 6.241 3.362 -5.233 1.00 97.62 87 TYR A CA 1
ATOM 714 C C . TYR A 1 87 ? 5.561 2.042 -5.609 1.00 97.62 87 TYR A C 1
ATOM 716 O O . TYR A 1 87 ? 4.705 1.553 -4.862 1.00 97.62 87 TYR A O 1
ATOM 724 N N . PRO A 1 88 ? 5.914 1.462 -6.769 1.00 97.56 88 PRO A N 1
ATOM 725 C CA . PRO A 1 88 ? 5.411 0.161 -7.163 1.00 97.56 88 PRO A CA 1
ATOM 726 C C . PRO A 1 88 ? 6.203 -0.952 -6.473 1.00 97.56 88 PRO A C 1
ATOM 728 O O . PRO A 1 88 ? 7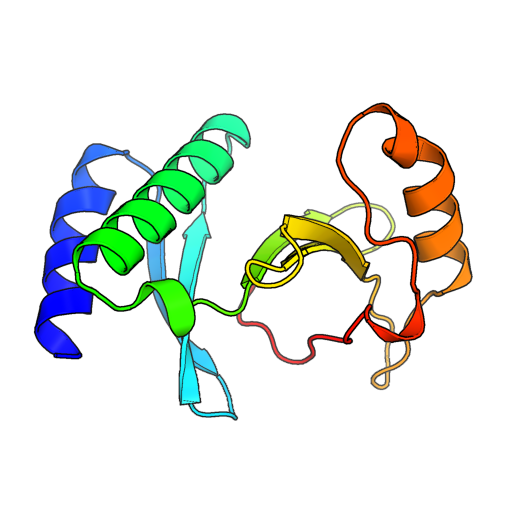.423 -0.877 -6.301 1.00 97.56 88 PRO A O 1
ATOM 731 N N . PHE A 1 89 ? 5.503 -2.027 -6.140 1.00 97.94 89 PHE A N 1
ATOM 732 C CA . PHE A 1 89 ? 6.085 -3.273 -5.675 1.00 97.94 89 PHE A CA 1
ATOM 733 C C . PHE A 1 89 ? 5.416 -4.448 -6.388 1.00 97.94 89 PHE A C 1
ATOM 735 O O . PHE A 1 89 ? 4.197 -4.616 -6.328 1.00 97.94 89 PHE A O 1
ATOM 742 N N . VAL A 1 90 ? 6.210 -5.254 -7.087 1.00 97.38 90 VAL A N 1
ATOM 743 C CA . VAL A 1 90 ? 5.724 -6.379 -7.894 1.00 97.38 90 VAL A CA 1
ATOM 744 C C . VAL A 1 90 ? 6.379 -7.663 -7.392 1.00 97.38 90 VAL A C 1
ATOM 746 O O . VAL A 1 90 ? 7.486 -8.000 -7.822 1.00 97.38 90 VAL A O 1
ATOM 749 N N . PRO A 1 91 ? 5.738 -8.384 -6.458 1.00 96.19 91 PRO A N 1
ATOM 750 C CA . PRO A 1 91 ? 6.309 -9.599 -5.907 1.00 96.19 91 PRO A CA 1
ATOM 751 C C . PRO A 1 91 ? 6.286 -10.755 -6.910 1.00 96.19 91 PRO A C 1
ATOM 753 O O . PRO A 1 91 ? 5.385 -10.902 -7.733 1.00 96.19 91 PRO A O 1
ATOM 756 N N . GLN A 1 92 ? 7.280 -11.619 -6.772 1.00 93.81 92 GLN A N 1
ATOM 757 C CA . GLN A 1 92 ? 7.452 -12.892 -7.455 1.00 93.81 92 GLN A CA 1
ATOM 758 C C . GLN A 1 92 ? 7.625 -14.011 -6.415 1.00 93.81 92 GLN A C 1
ATOM 760 O O . GLN A 1 92 ? 7.739 -13.778 -5.206 1.00 93.81 92 GLN A O 1
ATOM 765 N N . SER A 1 93 ? 7.650 -15.258 -6.884 1.00 89.88 93 SER A N 1
ATOM 766 C CA . SER A 1 93 ? 7.907 -16.426 -6.038 1.00 89.88 93 SER A CA 1
ATOM 767 C C . SER A 1 93 ? 9.254 -16.328 -5.311 1.00 89.88 93 SER A C 1
ATOM 769 O O . SER A 1 93 ? 10.228 -15.818 -5.857 1.00 89.88 93 SER A O 1
ATOM 771 N N . GLY A 1 94 ? 9.330 -16.867 -4.090 1.00 89.69 94 GLY A N 1
ATOM 772 C CA . GLY A 1 94 ? 10.593 -16.958 -3.347 1.00 89.69 94 GLY A CA 1
ATOM 773 C C . GLY A 1 94 ? 11.097 -15.633 -2.761 1.00 89.69 94 GLY A C 1
ATOM 774 O O . GLY A 1 94 ? 12.304 -15.466 -2.622 1.00 89.69 94 GLY A O 1
ATOM 775 N N . ARG A 1 95 ? 10.192 -14.696 -2.421 1.00 90.38 95 ARG A N 1
ATOM 776 C CA . ARG A 1 95 ? 10.522 -13.345 -1.906 1.00 90.38 95 ARG A CA 1
ATOM 777 C C . ARG A 1 95 ? 11.428 -12.546 -2.858 1.00 90.38 95 ARG A C 1
ATOM 779 O O . ARG A 1 95 ? 12.283 -11.779 -2.422 1.00 90.38 95 ARG A O 1
ATOM 786 N N . GLN A 1 96 ? 11.229 -12.735 -4.160 1.00 94.69 96 GLN A N 1
ATOM 787 C CA . GLN A 1 96 ? 11.870 -11.959 -5.224 1.00 94.69 96 GLN A CA 1
ATOM 788 C C . GLN A 1 96 ? 10.905 -10.909 -5.767 1.00 94.69 96 GLN A C 1
ATOM 790 O O . GLN A 1 96 ? 9.697 -11.089 -5.661 1.00 94.69 96 GLN A O 1
ATOM 795 N N . ARG A 1 97 ? 11.414 -9.828 -6.362 1.00 96.00 97 ARG A N 1
ATOM 796 C CA . ARG A 1 97 ? 10.597 -8.764 -6.965 1.00 96.00 97 ARG A CA 1
ATOM 797 C C . ARG A 1 97 ? 10.946 -8.569 -8.437 1.00 96.00 97 ARG A C 1
ATOM 799 O O . ARG A 1 97 ? 12.107 -8.698 -8.821 1.00 96.00 97 ARG A O 1
ATOM 806 N N . ASP A 1 98 ? 9.954 -8.213 -9.242 1.00 96.88 98 ASP A N 1
ATOM 807 C CA . ASP A 1 98 ? 10.131 -7.876 -10.655 1.00 96.88 98 ASP A CA 1
ATOM 808 C C . ASP A 1 98 ? 10.528 -6.402 -10.812 1.00 96.88 98 ASP A C 1
ATOM 810 O O . ASP A 1 98 ? 9.721 -5.544 -11.182 1.00 96.88 98 ASP A O 1
ATOM 814 N N . THR A 1 99 ? 11.795 -6.103 -10.532 1.00 96.06 99 THR A N 1
ATOM 815 C CA . THR A 1 99 ? 12.339 -4.740 -10.611 1.00 96.06 99 THR A CA 1
ATOM 816 C C . THR A 1 99 ? 12.159 -4.115 -12.002 1.00 96.06 99 THR A C 1
ATOM 818 O O . THR A 1 99 ? 11.884 -2.923 -12.133 1.00 96.06 99 THR A O 1
ATOM 821 N N . ALA A 1 100 ? 12.256 -4.915 -13.071 1.00 96.50 100 ALA A N 1
ATOM 822 C CA . ALA A 1 100 ? 12.069 -4.427 -14.436 1.00 96.50 100 ALA A CA 1
ATOM 823 C C . ALA A 1 100 ? 10.631 -3.938 -14.676 1.00 96.50 100 ALA A C 1
ATOM 825 O O . ALA A 1 100 ? 10.415 -2.897 -15.303 1.00 96.50 100 ALA A O 1
ATOM 826 N N . ARG A 1 101 ? 9.624 -4.665 -14.177 1.00 96.88 101 ARG A N 1
ATOM 827 C CA . ARG A 1 101 ? 8.224 -4.226 -14.240 1.00 96.88 101 ARG A CA 1
ATOM 828 C C . ARG A 1 101 ? 7.968 -3.007 -13.358 1.00 96.88 101 ARG A C 1
ATOM 830 O O . ARG A 1 101 ? 7.284 -2.096 -13.811 1.00 96.88 101 ARG A O 1
ATOM 837 N N . GLU A 1 102 ? 8.559 -2.937 -12.172 1.00 97.25 102 GLU A N 1
ATOM 838 C CA . GLU A 1 102 ? 8.446 -1.771 -11.288 1.00 97.25 102 GLU A CA 1
ATOM 839 C C . GLU A 1 102 ? 8.997 -0.486 -11.927 1.00 97.25 102 GLU A C 1
ATOM 841 O O . GLU A 1 102 ? 8.339 0.554 -11.880 1.00 97.25 102 GLU A O 1
ATOM 846 N N . PHE A 1 103 ? 10.143 -0.545 -12.615 1.00 96.56 103 PHE A N 1
ATOM 847 C CA . PHE A 1 103 ? 10.664 0.617 -13.346 1.00 96.56 103 PHE A CA 1
ATOM 848 C C . PHE A 1 103 ? 9.800 1.030 -14.530 1.00 96.56 103 PHE A C 1
ATOM 850 O O . PHE A 1 103 ? 9.617 2.226 -14.762 1.00 96.56 103 PHE A O 1
ATOM 857 N N . ARG A 1 104 ? 9.215 0.068 -15.252 1.00 95.88 104 ARG A N 1
ATOM 858 C CA . ARG A 1 104 ? 8.234 0.386 -16.299 1.00 95.88 104 ARG A CA 1
ATOM 859 C C . ARG A 1 104 ? 7.019 1.106 -15.714 1.00 95.88 104 ARG A C 1
ATOM 861 O O . ARG A 1 104 ? 6.609 2.123 -16.261 1.00 95.88 104 ARG A O 1
ATOM 868 N N . LEU A 1 105 ? 6.492 0.633 -14.584 1.00 96.06 105 LEU A N 1
ATOM 869 C CA . LEU A 1 105 ? 5.376 1.276 -13.881 1.00 96.06 105 LEU A CA 1
ATOM 870 C C . LEU A 1 105 ? 5.725 2.700 -13.424 1.00 96.06 105 LEU A C 1
ATOM 872 O O . LEU A 1 105 ? 4.937 3.618 -13.645 1.00 96.06 105 LEU A O 1
ATOM 876 N N . LYS A 1 106 ? 6.926 2.907 -12.866 1.00 95.62 106 LYS A N 1
ATOM 877 C CA . LYS A 1 106 ? 7.440 4.245 -12.521 1.00 95.62 106 LYS A CA 1
ATOM 878 C C . LYS A 1 106 ? 7.452 5.164 -13.739 1.00 95.62 106 LYS A C 1
ATOM 880 O O . LYS A 1 106 ? 6.917 6.265 -13.678 1.00 95.62 106 LYS A O 1
ATOM 885 N N . ALA A 1 107 ? 8.024 4.712 -14.853 1.00 94.94 107 ALA A N 1
ATOM 886 C CA . ALA A 1 107 ? 8.125 5.516 -16.068 1.00 94.94 107 ALA A CA 1
ATOM 887 C C . ALA A 1 107 ? 6.752 5.915 -16.637 1.00 94.94 107 ALA A C 1
ATOM 889 O O . ALA A 1 107 ? 6.614 7.031 -17.143 1.00 94.94 107 ALA A O 1
ATOM 890 N N . LEU A 1 108 ? 5.761 5.023 -16.530 1.00 95.31 108 LEU A N 1
ATOM 891 C CA . LEU A 1 108 ? 4.395 5.244 -17.002 1.00 95.31 108 LEU A CA 1
ATOM 892 C C . LEU A 1 108 ? 3.623 6.253 -16.141 1.00 95.31 108 LEU A C 1
ATOM 894 O O . LEU A 1 108 ? 2.957 7.116 -16.701 1.00 95.31 108 LEU A O 1
ATOM 898 N N . LEU A 1 109 ? 3.720 6.174 -14.807 1.00 95.31 109 LEU A N 1
ATOM 899 C CA . LEU A 1 109 ? 2.871 6.964 -13.897 1.00 95.31 109 LEU A CA 1
ATOM 900 C C . LEU A 1 109 ? 3.556 8.159 -13.223 1.00 95.31 109 LEU A C 1
ATOM 902 O O . LEU A 1 109 ? 2.894 8.922 -12.526 1.00 95.31 109 LEU A O 1
ATOM 906 N N . GLN A 1 110 ? 4.853 8.386 -13.445 1.00 93.44 110 GLN A N 1
ATOM 907 C CA . GLN A 1 110 ? 5.597 9.505 -12.835 1.00 93.44 110 GLN A CA 1
ATOM 908 C C . GLN A 1 110 ? 5.022 10.906 -13.108 1.00 93.44 110 GLN A C 1
ATOM 910 O O . GLN A 1 110 ? 5.384 11.847 -12.407 1.00 93.44 110 GLN A O 1
ATOM 915 N N . LYS A 1 111 ? 4.192 11.066 -14.148 1.00 93.75 111 LYS A N 1
ATOM 916 C CA . LYS A 1 111 ? 3.529 12.338 -14.479 1.00 93.75 111 LYS A CA 1
ATOM 917 C C . LYS A 1 111 ? 2.128 12.463 -13.882 1.00 93.75 111 LYS A C 1
ATOM 919 O O . LYS A 1 111 ? 1.637 13.578 -13.769 1.00 93.75 111 LYS A O 1
ATOM 924 N N . GLU A 1 112 ? 1.527 11.344 -13.492 1.00 93.75 112 GLU A N 1
ATOM 925 C CA . GLU A 1 112 ? 0.141 11.274 -13.026 1.00 93.75 112 GLU A CA 1
ATOM 926 C C . GLU A 1 112 ? 0.050 11.317 -11.497 1.00 93.75 112 GLU A C 1
ATOM 928 O O . GLU A 1 112 ? -0.958 11.749 -10.946 1.00 93.75 112 GLU A O 1
ATOM 933 N N . MET A 1 113 ? 1.101 10.886 -10.788 1.00 93.94 113 MET A N 1
ATOM 934 C CA . MET A 1 113 ? 1.103 10.848 -9.324 1.00 93.94 113 MET A CA 1
ATOM 935 C C . MET A 1 113 ? 2.510 11.015 -8.724 1.00 93.94 113 MET A C 1
ATOM 937 O O . MET A 1 113 ? 3.509 10.750 -9.401 1.00 93.94 113 MET A O 1
ATOM 941 N N . PRO A 1 114 ? 2.628 11.448 -7.452 1.00 95.38 114 PRO A N 1
ATOM 942 C CA . PRO A 1 114 ? 3.925 11.662 -6.820 1.00 95.38 114 PRO A CA 1
ATOM 943 C C . PRO A 1 114 ? 4.623 10.326 -6.559 1.00 95.38 114 PRO A C 1
ATOM 945 O O . PRO A 1 114 ? 4.213 9.560 -5.689 1.00 95.38 114 PRO A O 1
ATOM 948 N N . LEU A 1 115 ? 5.695 10.052 -7.302 1.00 96.75 115 LEU A N 1
ATOM 949 C CA . LEU A 1 115 ? 6.494 8.839 -7.136 1.00 96.75 115 LEU A CA 1
ATOM 950 C C . LEU A 1 115 ? 7.781 9.089 -6.350 1.00 96.75 115 LEU A C 1
ATOM 952 O O . LEU A 1 115 ? 8.470 10.089 -6.564 1.00 96.75 115 LEU A O 1
ATOM 956 N N . GLU A 1 116 ? 8.142 8.130 -5.499 1.00 96.44 116 GLU A N 1
ATOM 957 C CA . GLU A 1 116 ? 9.433 8.099 -4.818 1.00 96.44 116 GLU A CA 1
ATOM 958 C C . GLU A 1 116 ? 10.545 7.866 -5.849 1.00 96.44 116 GLU A C 1
ATOM 960 O O . GLU A 1 116 ? 10.562 6.877 -6.593 1.00 96.44 116 GLU A O 1
ATOM 965 N N . LYS A 1 117 ? 11.476 8.819 -5.902 1.00 92.38 117 LYS A N 1
ATOM 966 C CA . LYS A 1 117 ? 12.566 8.857 -6.876 1.00 92.38 117 LYS A CA 1
ATOM 967 C C . LYS A 1 117 ? 13.728 7.976 -6.439 1.00 92.38 117 LYS A C 1
ATOM 969 O O . LYS A 1 117 ? 14.355 7.369 -7.307 1.00 92.38 117 LYS A O 1
ATOM 974 N N . ASP A 1 118 ? 13.984 7.918 -5.132 1.00 94.19 118 ASP A N 1
ATOM 975 C CA . ASP A 1 118 ? 15.043 7.127 -4.514 1.00 94.19 118 ASP A CA 1
ATOM 976 C C . ASP A 1 118 ? 14.580 5.679 -4.312 1.00 94.19 118 ASP A C 1
ATOM 978 O O . ASP A 1 118 ? 13.809 5.342 -3.415 1.00 94.19 118 ASP A O 1
ATOM 982 N N . GLU A 1 119 ? 15.082 4.800 -5.170 1.00 92.06 119 GLU A N 1
ATOM 983 C CA . GLU A 1 119 ? 14.719 3.382 -5.218 1.00 92.06 119 GLU A CA 1
ATOM 984 C C . GLU A 1 119 ? 15.164 2.615 -3.970 1.00 92.06 119 GLU A C 1
ATOM 986 O O . GLU A 1 119 ? 14.569 1.593 -3.631 1.00 92.06 119 GLU A O 1
ATOM 991 N N . SER A 1 120 ? 16.151 3.126 -3.224 1.00 92.75 120 SER A N 1
ATOM 992 C CA . SER A 1 120 ? 16.553 2.531 -1.943 1.00 92.75 120 SER A CA 1
ATOM 993 C C . SER A 1 120 ? 15.450 2.622 -0.879 1.00 92.75 120 SER A C 1
ATOM 995 O O . SER A 1 120 ? 15.468 1.883 0.107 1.00 92.75 120 SER A O 1
ATOM 997 N N . ARG A 1 121 ? 14.454 3.489 -1.102 1.00 93.75 121 ARG A N 1
ATOM 998 C CA . ARG A 1 121 ? 13.276 3.672 -0.245 1.00 93.75 121 ARG A CA 1
ATOM 999 C C . ARG A 1 121 ? 12.072 2.852 -0.692 1.00 93.75 121 ARG A C 1
ATOM 1001 O O . ARG A 1 121 ? 11.009 2.931 -0.078 1.00 93.75 121 ARG A O 1
ATOM 1008 N N . TRP A 1 122 ? 12.218 2.054 -1.747 1.00 95.38 122 TRP A N 1
ATOM 1009 C CA . TRP A 1 122 ? 11.175 1.143 -2.202 1.00 95.38 122 TRP A CA 1
ATOM 1010 C C . TRP A 1 122 ? 11.217 -0.130 -1.368 1.00 95.38 122 TRP A C 1
ATOM 1012 O O . TRP A 1 122 ? 11.707 -1.170 -1.816 1.00 95.38 122 TRP A O 1
ATOM 1022 N N . TYR A 1 123 ? 10.734 -0.030 -0.134 1.00 92.62 123 TYR A N 1
ATOM 1023 C CA . TYR A 1 123 ? 10.763 -1.121 0.830 1.00 92.62 123 TYR A CA 1
ATOM 1024 C C . TYR A 1 123 ? 9.818 -2.256 0.397 1.00 92.62 123 TYR A C 1
ATOM 1026 O O . TYR A 1 123 ? 8.607 -2.053 0.330 1.00 92.62 123 TYR A O 1
ATOM 1034 N N . PRO A 1 124 ? 10.329 -3.467 0.106 1.00 92.50 124 PRO A N 1
ATOM 1035 C CA . PRO A 1 124 ? 9.474 -4.611 -0.191 1.00 92.50 124 PRO A CA 1
ATOM 1036 C C . PRO A 1 124 ? 8.573 -4.941 1.005 1.00 92.50 124 PRO A C 1
ATOM 1038 O O . PRO A 1 124 ? 9.081 -5.145 2.109 1.00 92.50 124 PRO A O 1
ATOM 1041 N N . MET A 1 125 ? 7.262 -5.055 0.789 1.00 91.19 125 MET A N 1
ATOM 1042 C CA . MET A 1 125 ? 6.325 -5.509 1.822 1.00 91.19 125 MET A CA 1
ATOM 1043 C C . MET A 1 125 ? 5.847 -6.929 1.529 1.00 91.19 125 MET A C 1
ATOM 1045 O O . MET A 1 125 ? 5.022 -7.169 0.655 1.00 91.19 125 MET A O 1
ATOM 1049 N N . TRP A 1 126 ? 6.379 -7.893 2.270 1.00 91.50 126 TRP A N 1
ATOM 1050 C CA . TRP A 1 126 ? 5.988 -9.299 2.169 1.00 91.50 126 TRP A CA 1
ATOM 1051 C C . TRP A 1 126 ? 4.922 -9.634 3.211 1.00 91.50 126 TRP A C 1
ATOM 1053 O O . TRP A 1 126 ? 4.896 -9.024 4.273 1.00 91.50 126 TRP A O 1
ATOM 1063 N N . GLY A 1 127 ? 4.066 -10.618 2.925 1.00 86.50 127 GLY A N 1
ATOM 1064 C CA . GLY A 1 127 ? 3.104 -11.127 3.912 1.00 86.50 127 GLY A CA 1
ATOM 1065 C C . GLY A 1 127 ? 1.929 -10.192 4.219 1.00 86.50 127 GLY A C 1
ATOM 1066 O O . GLY A 1 127 ? 1.226 -10.411 5.202 1.00 86.50 127 GLY A O 1
ATOM 1067 N N . MET A 1 128 ? 1.698 -9.168 3.389 1.00 90.88 128 MET A N 1
ATOM 1068 C CA . MET A 1 128 ? 0.546 -8.272 3.529 1.00 90.88 128 MET A CA 1
ATOM 1069 C C . MET A 1 128 ? -0.771 -9.066 3.431 1.00 90.88 128 MET A C 1
ATOM 1071 O O . MET A 1 128 ? -0.895 -9.903 2.532 1.00 90.88 128 MET A O 1
ATOM 1075 N N . PRO A 1 129 ? -1.774 -8.798 4.286 1.00 87.75 129 PRO A N 1
ATOM 1076 C CA . PRO A 1 129 ? -3.047 -9.523 4.303 1.00 87.75 129 PRO A CA 1
ATOM 1077 C C . PRO A 1 129 ? -4.027 -9.037 3.211 1.00 87.75 129 PRO A C 1
ATOM 1079 O O . PRO A 1 129 ? -5.190 -8.765 3.501 1.00 87.75 129 PRO A O 1
ATOM 1082 N N . LEU A 1 130 ? -3.550 -8.899 1.965 1.00 82.31 130 LEU A N 1
ATOM 1083 C CA . LEU A 1 130 ? -4.298 -8.390 0.803 1.00 82.31 130 LEU A CA 1
ATOM 1084 C C . LEU A 1 130 ? -4.513 -9.463 -0.252 1.00 82.31 130 LEU A C 1
ATOM 1086 O O . LEU A 1 130 ? -3.513 -9.979 -0.803 1.00 82.31 130 LEU A O 1
#

Radius of gyration: 15.19 Å; chains: 1; bounding box: 38×30×40 Å